Protein AF-A0A353MDU8-F1 (afdb_monomer_lite)

Sequence (159 aa):
MYSQHGRAEIRTKKLGEFLLSERNRAPELKAAIDDFVNNPSKKNADRLISSCGLVTRTIAVALTFPALYEPTLYPMVDRRVAKWVNKKIPTKTSGLMRFRMNYTSLQMNDFDAYLCWIDWCRKQAELLSLLQPKVSWRARDVEMACFADTTYELPIFKG

Secondary structure (DSSP, 8-state):
--SSHHHHHHHHHHHHHHHHSSTTHHHHHHHHHHHHHH---HHHHHHHHHHTT-SS-BHHHHHHHHHHH-TTT-----HHHHHHHHHS--STTS--------SSS-BGGGHHHHHHHHHHHHHHHHHHHHHSTT----HHHHHHHHHHHHHS--GGG--

Radius of gyration: 16.38 Å; chains: 1; bounding box: 40×40×48 Å

pLDDT: mean 85.34, std 15.49, range [34.19, 98.19]

Foldseek 3Di:
DDDPPVVVVVLVVVLVCVCPVDPCLVVQLVVLLVVCLVPVDLVSQVSLCVSSVNPAQFRQVSLVVNCVVPVQQGAGDWPLLLVLLQVPCPDPPQLADHQPCPDPGRGSVRSVNRVSLSVNLNVVQVVVCVVVVVDRGGSHNSSVVSSVCSVDVDCPPPD

Structure (mmCIF, N/CA/C/O backbone):
data_AF-A0A353MDU8-F1
#
_entry.id   AF-A0A353MDU8-F1
#
loop_
_atom_site.group_PDB
_atom_site.id
_atom_site.type_symbol
_atom_site.label_atom_id
_atom_site.label_alt_id
_atom_site.label_comp_id
_atom_site.label_asym_id
_atom_site.label_entity_id
_atom_site.label_seq_id
_atom_site.pdbx_PDB_ins_code
_atom_site.Cartn_x
_atom_site.Cartn_y
_atom_site.Cartn_z
_atom_site.occupancy
_atom_site.B_iso_or_equiv
_atom_site.auth_seq_id
_atom_site.auth_comp_id
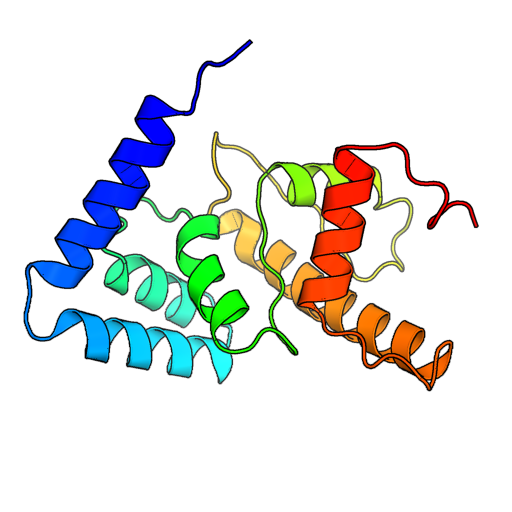_atom_site.auth_asym_id
_atom_site.auth_atom_id
_atom_site.pdbx_PDB_model_num
ATOM 1 N N . MET A 1 1 ? 5.422 26.992 -3.415 1.00 34.19 1 MET A N 1
ATOM 2 C CA . MET A 1 1 ? 4.915 27.224 -4.784 1.00 34.19 1 MET A CA 1
ATOM 3 C C . MET A 1 1 ? 5.665 26.277 -5.728 1.00 34.19 1 MET A C 1
ATOM 5 O O . MET A 1 1 ? 6.841 26.033 -5.500 1.00 34.19 1 MET A O 1
ATOM 9 N N . TYR A 1 2 ? 4.930 25.622 -6.627 1.00 45.94 2 TYR A N 1
ATOM 10 C CA . TYR A 1 2 ? 5.158 24.330 -7.305 1.00 45.94 2 TYR A CA 1
ATOM 11 C C . TYR A 1 2 ? 6.577 23.976 -7.801 1.00 45.94 2 TYR A C 1
ATOM 13 O O . TYR A 1 2 ? 7.138 24.684 -8.625 1.00 45.94 2 TYR A O 1
ATOM 21 N N . SER A 1 3 ? 7.109 22.803 -7.413 1.00 38.81 3 SER A N 1
ATOM 22 C CA . SER A 1 3 ? 8.356 22.261 -8.001 1.00 38.81 3 SER A CA 1
ATOM 23 C C . SER A 1 3 ? 8.326 20.780 -8.418 1.00 38.81 3 SER A C 1
ATOM 25 O O . SER A 1 3 ? 9.369 20.223 -8.759 1.00 38.81 3 SER A O 1
ATOM 27 N N . GLN A 1 4 ? 7.159 20.117 -8.449 1.00 48.94 4 GLN A N 1
ATOM 28 C CA . GLN A 1 4 ? 7.088 18.689 -8.823 1.00 48.94 4 GLN A CA 1
ATOM 29 C C . GLN A 1 4 ? 6.027 18.291 -9.856 1.00 48.94 4 GLN A C 1
ATOM 31 O O . GLN A 1 4 ? 6.077 17.147 -10.301 1.00 48.94 4 GLN A O 1
ATOM 36 N N . HIS A 1 5 ? 5.133 19.192 -10.288 1.00 52.31 5 HIS A N 1
ATOM 37 C CA . HIS A 1 5 ? 4.057 18.830 -11.226 1.00 52.31 5 HIS A CA 1
ATOM 38 C C . HIS A 1 5 ? 4.612 18.225 -12.524 1.00 52.31 5 HIS A C 1
ATOM 40 O O . HIS A 1 5 ? 4.351 17.061 -12.799 1.00 52.31 5 HIS A O 1
ATOM 46 N N . GLY A 1 6 ? 5.522 18.924 -13.212 1.00 57.28 6 GLY A N 1
ATOM 47 C CA . GLY A 1 6 ? 6.050 18.438 -14.491 1.00 57.28 6 GLY A CA 1
ATOM 48 C C . GLY A 1 6 ? 6.780 17.090 -14.409 1.00 57.28 6 GLY A C 1
ATOM 49 O O . GLY A 1 6 ? 6.584 16.233 -15.258 1.00 57.28 6 GLY A O 1
ATOM 50 N N . ARG A 1 7 ? 7.598 16.831 -13.375 1.00 59.62 7 ARG A N 1
ATOM 51 C CA . ARG A 1 7 ? 8.353 15.559 -13.290 1.00 59.62 7 ARG A CA 1
ATOM 52 C C . ARG A 1 7 ? 7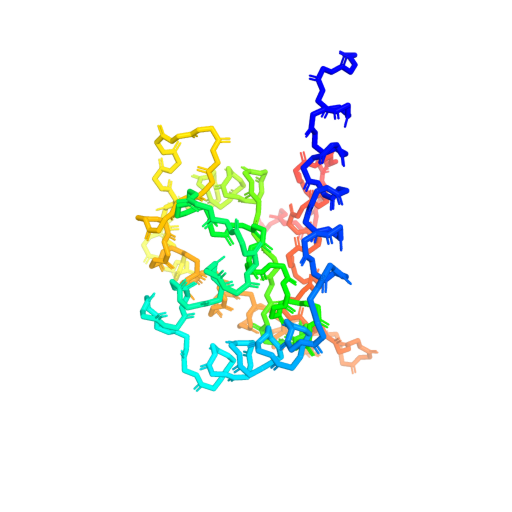.489 14.373 -12.864 1.00 59.62 7 ARG A C 1
ATOM 54 O O . ARG A 1 7 ? 7.741 13.262 -13.328 1.00 59.62 7 ARG A O 1
ATOM 61 N N . ALA A 1 8 ? 6.529 14.585 -11.963 1.00 59.41 8 ALA A N 1
ATOM 62 C CA . ALA A 1 8 ? 5.594 13.541 -11.553 1.00 59.41 8 ALA A CA 1
ATOM 63 C C . ALA A 1 8 ? 4.649 13.191 -12.709 1.00 59.41 8 ALA A C 1
ATOM 65 O O . ALA A 1 8 ? 4.497 12.018 -13.032 1.00 59.41 8 ALA A O 1
ATOM 66 N N . GLU A 1 9 ? 4.129 14.206 -13.397 1.00 66.62 9 GLU A N 1
ATOM 67 C CA . GLU A 1 9 ? 3.281 14.061 -14.580 1.00 66.62 9 GLU A CA 1
ATOM 68 C C . GLU A 1 9 ? 4.006 13.336 -15.719 1.00 66.62 9 GLU A C 1
ATOM 70 O O . GLU A 1 9 ? 3.477 12.368 -16.256 1.00 66.62 9 GLU A O 1
ATOM 75 N N . ILE A 1 10 ? 5.263 13.698 -16.012 1.00 71.12 10 ILE A N 1
ATOM 76 C CA . ILE A 1 10 ? 6.085 12.985 -17.004 1.00 71.12 10 ILE A CA 1
ATOM 77 C C . ILE A 1 10 ? 6.252 11.504 -16.635 1.00 71.12 10 ILE A C 1
ATOM 79 O O . ILE A 1 10 ? 6.215 10.650 -17.516 1.00 71.12 10 ILE A O 1
ATOM 83 N N . ARG A 1 11 ? 6.443 11.163 -15.353 1.00 69.38 11 ARG A N 1
ATOM 84 C CA . ARG A 1 11 ? 6.593 9.760 -14.923 1.00 69.38 11 ARG A CA 1
ATOM 85 C C . ARG A 1 11 ? 5.288 8.982 -15.042 1.00 69.38 11 ARG A C 1
ATOM 87 O O . ARG A 1 11 ? 5.317 7.860 -15.536 1.00 69.38 11 ARG A O 1
ATOM 94 N N . THR A 1 12 ? 4.168 9.575 -14.637 1.00 73.69 12 THR A N 1
ATOM 95 C CA . THR A 1 12 ? 2.840 8.965 -14.787 1.00 73.69 12 THR A CA 1
ATOM 96 C C . THR A 1 12 ? 2.487 8.778 -16.260 1.00 73.69 12 THR A C 1
ATOM 98 O O . THR A 1 12 ? 2.021 7.709 -16.642 1.00 73.69 12 THR A O 1
ATOM 101 N N . LYS A 1 13 ? 2.784 9.769 -17.109 1.00 78.00 13 LYS A N 1
ATOM 102 C CA . LYS A 1 13 ? 2.579 9.677 -18.557 1.00 78.00 13 LYS A CA 1
ATOM 103 C C . LYS A 1 13 ? 3.434 8.573 -19.176 1.00 78.00 13 LYS A C 1
ATOM 105 O O . LYS A 1 13 ? 2.897 7.746 -19.897 1.00 78.00 13 LYS A O 1
ATOM 110 N N . LYS A 1 14 ? 4.721 8.493 -18.820 1.00 78.31 14 LYS A N 1
ATOM 111 C CA . LYS A 1 14 ? 5.614 7.410 -19.266 1.00 78.31 14 LYS A CA 1
ATOM 112 C C . LYS A 1 14 ? 5.144 6.030 -18.815 1.00 78.31 14 LYS A C 1
ATOM 114 O O . LYS A 1 14 ? 5.291 5.083 -19.573 1.00 78.31 14 LYS A O 1
ATOM 119 N N . LEU A 1 15 ? 4.585 5.906 -17.609 1.00 80.56 15 LEU A N 1
ATOM 120 C CA . LEU A 1 15 ? 3.965 4.661 -17.152 1.00 80.56 15 LEU A CA 1
ATOM 121 C C . LEU A 1 15 ? 2.740 4.316 -18.007 1.00 80.56 15 LEU A C 1
ATOM 123 O O . LEU A 1 15 ? 2.616 3.184 -18.455 1.00 80.56 15 LEU A O 1
ATOM 127 N N . GLY A 1 16 ? 1.863 5.286 -18.274 1.00 77.81 16 GLY A N 1
ATOM 128 C CA . GLY A 1 16 ? 0.713 5.094 -19.160 1.00 77.81 16 GLY A CA 1
ATOM 129 C C . GLY A 1 16 ? 1.133 4.673 -20.569 1.00 77.81 16 GLY A C 1
ATOM 130 O O . GLY A 1 16 ? 0.645 3.673 -21.081 1.00 77.81 16 GLY A O 1
ATOM 131 N N . GLU A 1 17 ? 2.098 5.375 -21.161 1.00 82.81 17 GLU A N 1
ATOM 132 C CA . GLU A 1 17 ? 2.691 5.032 -22.457 1.00 82.81 17 GLU A CA 1
ATOM 133 C C . GLU A 1 17 ? 3.308 3.628 -22.436 1.00 82.81 17 GLU A C 1
ATOM 135 O O . GLU A 1 17 ? 3.037 2.839 -23.332 1.00 82.81 17 GLU A O 1
ATOM 140 N N . PHE A 1 18 ? 4.063 3.277 -21.389 1.00 79.38 18 PHE A N 1
ATOM 141 C CA . PHE A 1 18 ? 4.653 1.947 -21.206 1.00 79.38 18 PHE A CA 1
ATOM 142 C C . PHE A 1 18 ? 3.590 0.843 -21.121 1.00 79.38 18 PHE A C 1
ATOM 144 O O . PHE A 1 18 ? 3.775 -0.232 -21.686 1.00 79.38 18 PHE A O 1
ATOM 151 N N . LEU A 1 19 ? 2.483 1.079 -20.416 1.00 80.06 19 LEU A N 1
ATOM 152 C CA . LEU A 1 19 ? 1.401 0.100 -20.290 1.00 80.06 19 LEU A CA 1
ATOM 153 C C . LEU A 1 19 ? 0.599 -0.046 -21.589 1.00 80.06 19 LEU A C 1
ATOM 155 O O . LEU A 1 19 ? 0.097 -1.132 -21.868 1.00 80.06 19 LEU A O 1
ATOM 159 N N . LEU A 1 20 ? 0.501 1.022 -22.386 1.00 80.62 20 LEU A N 1
ATOM 160 C CA . LEU A 1 20 ? -0.214 1.038 -23.665 1.00 80.62 20 LEU A CA 1
ATOM 161 C C . LEU A 1 20 ? 0.646 0.587 -24.855 1.00 80.62 20 LEU A C 1
ATOM 163 O O . LEU A 1 20 ? 0.096 0.191 -25.880 1.00 80.62 20 LEU A O 1
ATOM 167 N N . SER A 1 21 ? 1.977 0.637 -24.746 1.00 77.06 21 SER A N 1
ATOM 168 C CA . SER A 1 21 ? 2.889 0.352 -25.860 1.00 77.06 21 SER A CA 1
ATOM 169 C C . SER A 1 21 ? 2.982 -1.130 -26.229 1.00 77.06 21 SER A C 1
ATOM 171 O O . SER A 1 21 ? 3.493 -1.451 -27.298 1.00 77.06 21 SER A O 1
ATOM 173 N N . GLU A 1 22 ? 2.525 -2.044 -25.367 1.00 72.50 22 GLU A N 1
ATOM 174 C CA . GLU A 1 22 ? 2.649 -3.489 -25.584 1.00 72.50 22 GLU A CA 1
ATOM 175 C C . GLU A 1 22 ? 1.343 -4.235 -25.296 1.00 72.50 22 GLU A C 1
ATOM 177 O O . GLU A 1 22 ? 0.752 -4.121 -24.222 1.00 72.50 22 GLU A O 1
ATOM 182 N N . ARG A 1 23 ? 0.928 -5.073 -26.255 1.00 71.06 23 ARG A N 1
ATOM 183 C CA . ARG A 1 23 ? -0.366 -5.779 -26.262 1.00 71.06 23 ARG A CA 1
ATOM 184 C C . ARG A 1 23 ? -0.596 -6.694 -25.046 1.00 71.06 23 ARG A C 1
ATOM 186 O O . ARG A 1 23 ? -1.746 -6.942 -24.700 1.00 71.06 23 ARG A O 1
ATOM 193 N N . ASN A 1 24 ? 0.469 -7.162 -24.390 1.00 75.69 24 ASN A N 1
ATOM 194 C CA . ASN A 1 24 ? 0.399 -8.133 -23.287 1.00 75.69 24 ASN A CA 1
ATOM 195 C C . ASN A 1 24 ? 0.577 -7.523 -21.886 1.00 75.69 24 ASN A C 1
ATOM 197 O O . ASN A 1 24 ? 0.406 -8.225 -20.891 1.00 75.69 24 ASN A O 1
ATOM 201 N N . ARG A 1 25 ? 0.847 -6.217 -21.766 1.00 83.00 25 ARG A N 1
ATOM 202 C CA . ARG A 1 25 ? 1.210 -5.623 -20.468 1.00 83.00 25 ARG A CA 1
ATOM 203 C C . ARG A 1 25 ? 0.058 -5.423 -19.503 1.00 83.00 25 ARG A C 1
ATOM 205 O O . ARG A 1 25 ? 0.240 -5.604 -18.305 1.00 83.00 25 ARG A O 1
ATOM 212 N N . ALA A 1 26 ? -1.126 -5.067 -19.992 1.00 84.81 26 ALA A N 1
ATOM 213 C CA . ALA A 1 26 ? -2.291 -4.934 -19.120 1.00 84.81 26 ALA A CA 1
ATOM 214 C C . ALA A 1 26 ? -2.680 -6.280 -18.461 1.00 84.81 26 ALA A C 1
ATOM 216 O O . ALA A 1 26 ? -2.844 -6.301 -17.238 1.00 84.81 26 ALA A O 1
ATOM 217 N N . PRO A 1 27 ? -2.745 -7.413 -19.196 1.00 89.81 27 PRO A N 1
ATOM 218 C CA . PRO A 1 27 ? -2.896 -8.738 -18.589 1.00 89.81 27 PRO A CA 1
ATOM 219 C C . PRO A 1 27 ? -1.777 -9.109 -17.605 1.00 89.81 27 PRO A C 1
ATOM 221 O O . PRO A 1 27 ? -2.063 -9.623 -16.526 1.00 89.81 27 PRO A O 1
ATOM 224 N N . GLU A 1 28 ? -0.513 -8.824 -17.933 1.00 91.50 28 GLU A N 1
ATOM 225 C CA . GLU A 1 28 ? 0.625 -9.106 -17.045 1.00 91.50 28 GLU A CA 1
ATOM 226 C C . GLU A 1 28 ? 0.566 -8.302 -15.744 1.00 91.50 28 GLU A C 1
ATOM 228 O O . GLU A 1 28 ? 0.782 -8.852 -14.662 1.00 91.50 28 GLU A O 1
ATOM 233 N N . LEU A 1 29 ? 0.230 -7.012 -15.836 1.00 93.06 29 LEU A N 1
ATOM 234 C CA . LEU A 1 29 ? 0.024 -6.154 -14.677 1.00 93.06 29 LEU A CA 1
ATOM 235 C C . LEU A 1 29 ? -1.140 -6.667 -13.829 1.00 93.06 29 LEU A C 1
ATOM 237 O O . LEU A 1 29 ? -1.003 -6.759 -12.613 1.00 93.06 29 LEU A O 1
ATOM 241 N N . LYS A 1 30 ? -2.259 -7.051 -14.451 1.00 94.56 30 LYS A N 1
ATOM 242 C CA . LYS A 1 30 ? -3.405 -7.626 -13.739 1.00 94.56 30 LYS A CA 1
ATOM 243 C C . LYS A 1 30 ? -3.025 -8.900 -12.985 1.00 94.56 30 LYS A C 1
ATOM 245 O O . LYS A 1 30 ? -3.337 -9.004 -11.804 1.00 94.56 30 LYS A O 1
ATOM 250 N N . ALA A 1 31 ? -2.299 -9.816 -13.625 1.00 96.44 31 ALA A N 1
ATOM 251 C CA . ALA A 1 31 ? -1.815 -11.033 -12.978 1.00 96.44 31 ALA A CA 1
ATOM 252 C C . ALA A 1 31 ? -0.866 -10.722 -11.806 1.00 96.44 31 ALA A C 1
ATOM 254 O O . ALA A 1 31 ? -0.971 -11.331 -10.746 1.00 96.44 31 ALA A O 1
ATOM 255 N N . ALA A 1 32 ? 0.027 -9.738 -11.958 1.00 97.19 32 ALA A N 1
ATOM 256 C CA . ALA A 1 32 ? 0.913 -9.315 -10.876 1.00 97.19 32 ALA A CA 1
ATOM 257 C C . ALA A 1 32 ? 0.152 -8.667 -9.703 1.00 97.19 32 ALA A C 1
ATOM 259 O O . ALA A 1 32 ? 0.533 -8.866 -8.548 1.00 97.19 32 ALA A O 1
ATOM 260 N N . ILE A 1 33 ? -0.923 -7.918 -9.982 1.00 97.69 33 ILE A N 1
ATOM 261 C CA . ILE A 1 33 ? -1.826 -7.384 -8.953 1.00 97.69 33 ILE A CA 1
ATOM 262 C C . ILE A 1 33 ? -2.508 -8.538 -8.216 1.00 97.69 33 ILE A C 1
ATOM 264 O O . ILE A 1 33 ? -2.473 -8.555 -6.989 1.00 97.69 33 ILE A O 1
ATOM 268 N N . ASP A 1 34 ? -3.069 -9.511 -8.938 1.00 97.94 34 ASP A N 1
ATOM 269 C CA . ASP A 1 34 ? -3.746 -10.667 -8.336 1.00 97.94 34 ASP A CA 1
ATOM 270 C C . ASP A 1 34 ? -2.795 -11.480 -7.451 1.00 97.94 34 ASP A C 1
ATOM 272 O O . ASP A 1 34 ? -3.122 -11.794 -6.308 1.00 97.94 34 ASP A O 1
ATOM 276 N N . ASP A 1 35 ? -1.584 -11.764 -7.932 1.00 98.19 35 ASP A N 1
ATOM 277 C CA . ASP A 1 35 ? -0.569 -12.483 -7.157 1.00 98.19 35 ASP A CA 1
ATOM 278 C C . ASP A 1 35 ? -0.183 -11.732 -5.876 1.00 98.19 35 ASP A C 1
ATOM 280 O O . ASP A 1 35 ? 0.013 -12.343 -4.821 1.00 98.19 35 ASP A O 1
ATOM 284 N N . PHE A 1 36 ? -0.075 -10.403 -5.948 1.00 98.06 36 PHE A N 1
ATOM 285 C CA . PHE A 1 36 ? 0.224 -9.576 -4.785 1.00 98.06 36 PHE A CA 1
ATOM 286 C C . PHE A 1 36 ? -0.939 -9.527 -3.787 1.00 98.06 36 PHE A C 1
ATOM 288 O O . PHE A 1 36 ? -0.712 -9.650 -2.584 1.00 98.06 36 PHE A O 1
ATOM 295 N N . VAL A 1 37 ? -2.171 -9.367 -4.274 1.00 97.50 37 VAL A N 1
ATOM 296 C CA . VAL A 1 37 ? -3.385 -9.332 -3.446 1.00 97.50 37 VAL A CA 1
ATOM 297 C C . VAL A 1 37 ? -3.602 -10.666 -2.732 1.00 97.50 37 VAL A C 1
ATOM 299 O O . VAL A 1 37 ? -3.934 -10.695 -1.551 1.00 97.50 37 VAL A O 1
ATOM 302 N N . ASN A 1 38 ? -3.339 -11.782 -3.409 1.00 97.38 38 ASN A N 1
ATOM 303 C CA . ASN A 1 38 ? -3.466 -13.107 -2.807 1.00 97.38 38 ASN A CA 1
ATOM 304 C C . ASN A 1 38 ? -2.315 -13.433 -1.842 1.00 97.38 38 ASN A C 1
ATOM 306 O O . ASN A 1 38 ? -2.505 -14.161 -0.869 1.00 97.38 38 ASN A O 1
ATOM 310 N N . ASN A 1 39 ? -1.110 -12.918 -2.101 1.00 97.81 39 ASN A N 1
ATOM 311 C CA . ASN A 1 39 ? 0.065 -13.157 -1.270 1.00 97.81 39 ASN A CA 1
ATOM 312 C C . ASN A 1 39 ? 1.009 -11.935 -1.279 1.00 97.81 39 ASN A C 1
ATOM 314 O O . ASN A 1 39 ? 1.885 -11.840 -2.153 1.00 97.81 39 ASN A O 1
ATOM 318 N N . PRO A 1 40 ? 0.879 -11.005 -0.311 1.00 96.75 40 PRO A N 1
ATOM 319 C CA . PRO A 1 40 ? 1.653 -9.765 -0.275 1.00 96.75 40 PRO A CA 1
ATOM 320 C C . PRO A 1 40 ? 3.088 -10.013 0.219 1.00 96.75 40 PRO A C 1
ATOM 322 O O . PRO A 1 40 ? 3.479 -9.657 1.329 1.00 96.75 40 PRO A O 1
ATOM 325 N N . SER A 1 41 ? 3.901 -10.631 -0.634 1.00 97.44 41 SER A N 1
ATOM 326 C CA . SER A 1 41 ? 5.313 -10.934 -0.387 1.00 97.44 41 SER A CA 1
ATOM 327 C C . SER A 1 41 ? 6.243 -9.969 -1.128 1.00 97.44 41 SER A C 1
ATOM 329 O O . SER A 1 41 ? 5.872 -9.401 -2.156 1.00 97.44 41 SER A O 1
ATOM 331 N N . LYS A 1 42 ? 7.499 -9.837 -0.671 1.00 96.62 42 LYS A N 1
ATOM 332 C CA . LYS A 1 42 ? 8.533 -9.047 -1.377 1.00 96.62 42 LYS A CA 1
ATOM 333 C C . LYS A 1 42 ? 8.717 -9.502 -2.828 1.00 96.62 42 LYS A C 1
ATOM 335 O O . LYS A 1 42 ? 8.855 -8.668 -3.712 1.00 96.62 42 LYS A O 1
ATOM 340 N N . LYS A 1 43 ? 8.648 -10.816 -3.075 1.00 97.00 43 LYS A N 1
ATOM 341 C CA . LYS A 1 43 ? 8.726 -11.404 -4.420 1.00 97.00 43 LYS A CA 1
ATOM 342 C C . LYS A 1 43 ? 7.588 -10.908 -5.318 1.00 97.00 43 LYS A C 1
ATOM 344 O O . LYS A 1 43 ? 7.841 -10.488 -6.444 1.00 97.00 43 LYS A O 1
ATOM 349 N N . ASN A 1 44 ? 6.352 -10.931 -4.821 1.00 97.56 44 ASN A N 1
ATOM 350 C CA . ASN A 1 44 ? 5.200 -10.464 -5.594 1.00 97.56 44 ASN A CA 1
ATOM 351 C C . ASN A 1 44 ? 5.201 -8.937 -5.746 1.00 97.56 44 ASN A C 1
ATOM 353 O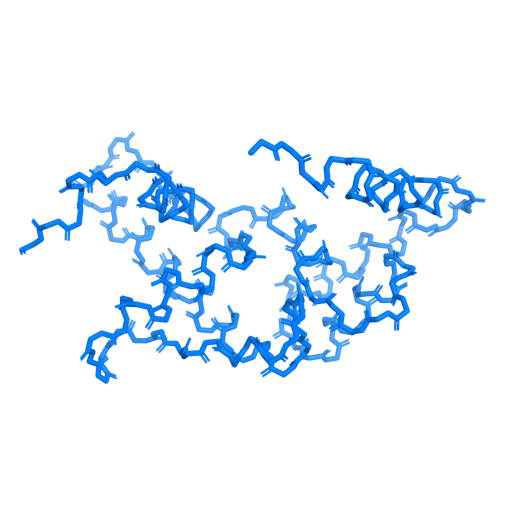 O . ASN A 1 44 ? 4.833 -8.433 -6.802 1.00 97.56 44 ASN A O 1
ATOM 357 N N . ALA A 1 45 ? 5.704 -8.202 -4.749 1.00 96.12 45 ALA A N 1
ATOM 358 C CA . ALA A 1 45 ? 5.915 -6.761 -4.847 1.00 96.12 45 ALA A CA 1
ATOM 359 C C . ALA A 1 45 ? 6.949 -6.401 -5.927 1.00 96.12 45 ALA A C 1
ATOM 361 O O . ALA A 1 45 ? 6.704 -5.505 -6.728 1.00 96.12 45 ALA A O 1
ATOM 362 N N . ASP A 1 46 ? 8.082 -7.110 -5.994 1.00 95.12 46 ASP A N 1
ATOM 363 C CA . ASP A 1 46 ? 9.073 -6.921 -7.061 1.00 95.12 46 ASP A CA 1
ATOM 364 C C . ASP A 1 46 ? 8.468 -7.222 -8.438 1.00 95.12 46 ASP A C 1
ATOM 366 O O . ASP A 1 46 ? 8.637 -6.427 -9.360 1.00 95.12 46 ASP A O 1
ATOM 370 N N . ARG A 1 47 ? 7.705 -8.316 -8.574 1.00 95.06 47 ARG A N 1
ATOM 371 C CA . ARG A 1 47 ? 7.019 -8.650 -9.832 1.00 95.06 47 ARG A CA 1
ATOM 372 C C . ARG A 1 47 ? 6.048 -7.550 -10.263 1.00 95.06 47 ARG A C 1
ATOM 374 O O . ARG A 1 47 ? 6.040 -7.183 -11.435 1.00 95.06 47 ARG A O 1
ATOM 381 N N . LEU A 1 48 ? 5.283 -6.999 -9.323 1.00 95.00 48 LEU A N 1
ATOM 382 C CA . LEU A 1 48 ? 4.366 -5.884 -9.563 1.00 95.00 48 LEU A CA 1
ATOM 383 C C . LEU A 1 48 ? 5.102 -4.599 -9.982 1.00 95.00 48 LEU A C 1
ATOM 385 O O . LEU A 1 48 ? 4.652 -3.871 -10.864 1.00 95.00 48 LEU A O 1
ATOM 389 N N . ILE A 1 49 ? 6.260 -4.311 -9.385 1.00 93.00 49 ILE A N 1
ATOM 390 C CA . ILE A 1 49 ? 7.114 -3.182 -9.787 1.00 93.00 49 ILE A CA 1
ATOM 391 C C . ILE A 1 49 ? 7.621 -3.382 -11.217 1.00 93.00 49 ILE A C 1
ATOM 393 O O . ILE A 1 49 ? 7.540 -2.461 -12.034 1.00 93.00 49 ILE A O 1
ATOM 397 N N . SER A 1 50 ? 8.096 -4.586 -11.538 1.00 91.50 50 SER A N 1
ATOM 398 C CA . SER A 1 50 ? 8.572 -4.928 -12.878 1.00 91.50 50 SER A CA 1
ATOM 399 C C . SER A 1 50 ? 7.462 -4.849 -13.927 1.00 91.50 50 SER A C 1
ATOM 401 O O . SER A 1 50 ? 7.707 -4.304 -15.001 1.00 91.50 50 SER A O 1
ATOM 403 N N . SER A 1 51 ? 6.235 -5.291 -13.622 1.00 91.50 51 SER A N 1
ATOM 404 C CA . SER A 1 51 ? 5.095 -5.180 -14.550 1.00 91.50 51 SER A CA 1
ATOM 405 C C . SER A 1 51 ? 4.657 -3.732 -14.794 1.00 91.50 51 SER A C 1
ATOM 407 O O . SER A 1 51 ? 4.033 -3.436 -15.808 1.00 91.50 51 SER A O 1
ATOM 409 N N . CYS A 1 52 ? 5.018 -2.808 -13.900 1.00 88.00 52 CYS A N 1
ATOM 410 C CA . CYS A 1 52 ? 4.856 -1.368 -14.109 1.00 88.00 52 CYS A CA 1
ATOM 411 C C . CYS A 1 52 ? 6.013 -0.737 -14.915 1.00 88.00 52 CYS A C 1
ATOM 413 O O . CYS A 1 52 ? 6.053 0.481 -15.065 1.00 88.00 52 CYS A O 1
ATOM 415 N N . GLY A 1 53 ? 7.008 -1.507 -15.368 1.00 86.19 53 GLY A N 1
ATOM 416 C CA . GLY A 1 53 ? 8.178 -0.959 -16.069 1.00 86.19 53 GLY A CA 1
ATOM 417 C C . GLY A 1 53 ? 9.087 -0.104 -15.190 1.00 86.19 53 GLY A C 1
ATOM 418 O O . GLY A 1 53 ? 9.885 0.694 -15.688 1.00 86.19 53 GLY A O 1
ATOM 419 N N . LEU A 1 54 ? 8.958 -0.224 -13.869 1.00 84.50 54 LEU A N 1
ATOM 420 C CA . LEU A 1 54 ? 9.732 0.566 -12.928 1.00 84.50 54 LEU A CA 1
ATOM 421 C C . LEU A 1 54 ? 11.090 -0.100 -12.703 1.00 84.50 54 LEU A C 1
ATOM 423 O O . LEU A 1 54 ? 11.196 -1.160 -12.096 1.00 84.50 54 LEU A O 1
ATOM 427 N N . VAL A 1 55 ? 12.149 0.561 -13.167 1.00 76.81 55 VAL A N 1
ATOM 428 C CA . VAL A 1 55 ? 13.535 0.082 -12.998 1.00 76.81 55 VAL A CA 1
ATOM 429 C C . VAL A 1 55 ? 14.027 0.284 -11.561 1.00 76.81 55 VAL A C 1
ATOM 431 O O . VAL A 1 55 ? 14.837 -0.474 -11.037 1.00 76.81 55 VAL A O 1
ATOM 434 N N . THR A 1 56 ? 13.525 1.319 -10.888 1.00 77.75 56 THR A N 1
ATOM 435 C CA . THR A 1 56 ? 13.804 1.538 -9.465 1.00 77.75 56 THR A CA 1
ATOM 436 C C . THR A 1 56 ? 12.870 0.672 -8.628 1.00 77.75 56 THR A C 1
ATOM 438 O O . THR A 1 56 ? 11.670 0.682 -8.901 1.00 77.75 56 THR A O 1
ATOM 441 N N . ARG A 1 57 ? 13.366 0.034 -7.556 1.00 85.50 57 ARG A N 1
ATOM 442 C CA . ARG A 1 57 ? 12.562 -0.726 -6.566 1.00 85.50 57 ARG A CA 1
ATOM 443 C C . ARG A 1 57 ? 11.696 0.178 -5.666 1.00 85.50 57 ARG A C 1
ATOM 445 O O . ARG A 1 57 ? 11.558 -0.048 -4.462 1.00 85.50 57 ARG A O 1
ATOM 452 N N . THR A 1 58 ? 11.129 1.224 -6.267 1.00 88.56 58 THR A N 1
ATOM 453 C CA . THR A 1 58 ? 10.206 2.171 -5.655 1.00 88.56 58 THR A CA 1
ATOM 454 C C . THR A 1 58 ? 8.840 1.509 -5.543 1.00 88.56 58 THR A C 1
ATOM 456 O O . THR A 1 58 ? 8.244 1.152 -6.556 1.00 88.56 58 THR A O 1
ATOM 459 N N . ILE A 1 59 ? 8.324 1.386 -4.323 1.00 92.75 59 ILE A N 1
ATOM 460 C CA . ILE A 1 59 ? 7.115 0.595 -4.061 1.00 92.75 59 ILE A CA 1
ATOM 461 C C . ILE A 1 59 ? 5.822 1.410 -4.198 1.00 92.75 59 ILE A C 1
ATOM 463 O O . ILE A 1 59 ? 4.813 0.873 -4.628 1.00 92.75 59 ILE A O 1
ATOM 467 N N . ALA A 1 60 ? 5.841 2.715 -3.897 1.00 90.88 60 ALA A N 1
ATOM 468 C CA . ALA A 1 60 ? 4.618 3.528 -3.785 1.00 90.88 60 ALA A CA 1
ATOM 469 C C . ALA A 1 60 ? 3.753 3.537 -5.063 1.00 90.88 60 ALA A C 1
ATOM 471 O O . ALA A 1 60 ? 2.534 3.396 -4.996 1.00 90.88 60 ALA A O 1
ATOM 472 N N . VAL A 1 61 ? 4.386 3.661 -6.236 1.00 90.19 61 VAL A N 1
ATOM 473 C CA . VAL A 1 61 ? 3.673 3.675 -7.526 1.00 90.19 61 VAL A CA 1
ATOM 474 C C . VAL A 1 61 ? 3.062 2.305 -7.818 1.00 90.19 61 VAL A C 1
ATOM 476 O O . VAL A 1 61 ? 1.882 2.220 -8.126 1.00 90.19 61 VAL A O 1
ATOM 479 N N . ALA A 1 62 ? 3.833 1.229 -7.663 1.00 93.06 62 ALA A N 1
ATOM 480 C CA . ALA A 1 62 ? 3.353 -0.130 -7.903 1.00 93.06 62 ALA A CA 1
ATOM 481 C C . ALA A 1 62 ? 2.201 -0.506 -6.953 1.00 93.06 62 ALA A C 1
ATOM 483 O O . ALA A 1 62 ? 1.173 -1.020 -7.383 1.00 93.06 62 ALA A O 1
ATOM 484 N N . LEU A 1 63 ? 2.323 -0.160 -5.669 1.00 95.19 63 LEU A N 1
ATOM 485 C CA . LEU A 1 63 ? 1.316 -0.438 -4.641 1.00 95.19 63 LEU A CA 1
ATOM 486 C C . LEU A 1 63 ? 0.033 0.399 -4.783 1.00 95.19 63 LEU A C 1
ATOM 488 O O . LEU A 1 63 ? -0.974 0.090 -4.150 1.00 95.19 63 LEU A O 1
ATOM 492 N N . THR A 1 64 ? 0.031 1.417 -5.649 1.00 94.19 64 THR A N 1
ATOM 493 C CA . THR A 1 64 ? -1.196 2.139 -6.020 1.00 94.19 64 THR A CA 1
ATOM 494 C C . THR A 1 64 ? -2.186 1.210 -6.726 1.00 94.19 64 THR A C 1
ATOM 496 O O . THR A 1 64 ? -3.389 1.338 -6.517 1.00 94.19 64 THR A O 1
ATOM 499 N N . PHE A 1 65 ? -1.709 0.243 -7.517 1.00 95.06 65 PHE A N 1
ATOM 500 C CA . PHE A 1 65 ? -2.587 -0.650 -8.270 1.00 95.06 65 PHE A CA 1
ATOM 501 C C . PHE A 1 65 ? -3.397 -1.606 -7.374 1.00 95.06 65 PHE A C 1
ATOM 503 O O . PHE A 1 65 ? -4.619 -1.591 -7.500 1.00 95.06 65 PHE A O 1
ATOM 510 N N . PRO A 1 66 ? -2.803 -2.360 -6.423 1.00 97.12 66 PRO A N 1
ATOM 511 C CA . PRO A 1 66 ? -3.568 -3.122 -5.435 1.00 97.12 66 PRO A CA 1
ATOM 512 C C . PRO A 1 66 ? -4.549 -2.265 -4.633 1.00 97.12 66 PRO A C 1
ATOM 514 O O . PRO A 1 66 ? -5.666 -2.699 -4.393 1.00 97.12 66 PRO A O 1
ATOM 517 N N . ALA A 1 67 ? -4.176 -1.034 -4.268 1.00 96.38 67 ALA A N 1
ATOM 518 C CA . ALA A 1 67 ? -5.054 -0.138 -3.514 1.00 96.38 67 ALA A CA 1
ATOM 519 C C . ALA A 1 67 ? -6.262 0.375 -4.318 1.00 96.38 67 ALA A C 1
ATOM 521 O O . ALA A 1 67 ? -7.293 0.707 -3.736 1.00 96.38 67 ALA A O 1
ATOM 522 N N . LEU A 1 68 ? -6.145 0.465 -5.646 1.00 94.56 68 LEU A N 1
ATOM 523 C CA . LEU A 1 68 ? -7.274 0.761 -6.534 1.00 94.56 68 LEU A CA 1
ATOM 524 C C . LEU A 1 68 ? -8.100 -0.488 -6.848 1.00 94.56 68 LEU A C 1
ATOM 526 O O . LEU A 1 68 ? -9.313 -0.386 -7.004 1.00 94.56 68 LEU A O 1
ATOM 530 N N . TYR A 1 69 ? -7.442 -1.640 -6.961 1.00 96.25 69 TYR A N 1
ATOM 531 C CA . TYR A 1 69 ? -8.071 -2.905 -7.320 1.00 96.25 69 TYR A CA 1
ATOM 532 C C . TYR A 1 69 ? -8.857 -3.522 -6.155 1.00 96.25 69 TYR A C 1
ATOM 534 O O . TYR A 1 69 ? -9.980 -3.966 -6.358 1.00 96.25 69 TYR A O 1
ATOM 542 N N . GLU A 1 70 ? -8.304 -3.494 -4.939 1.00 96.88 70 GLU A N 1
ATOM 543 C CA . GLU A 1 70 ? -8.933 -4.009 -3.720 1.00 96.88 70 GLU A CA 1
ATOM 544 C C . GLU A 1 70 ? -8.828 -2.982 -2.568 1.00 96.88 70 GLU A C 1
ATOM 546 O O . GLU A 1 70 ? -8.047 -3.146 -1.620 1.00 96.88 70 GLU A O 1
ATOM 551 N N . PRO A 1 71 ? -9.601 -1.877 -2.637 1.00 96.75 71 PRO A N 1
ATOM 552 C CA . PRO A 1 71 ? -9.505 -0.763 -1.690 1.00 96.75 71 PRO A CA 1
ATOM 553 C C . PRO A 1 71 ? -9.962 -1.121 -0.270 1.00 96.75 71 PRO A C 1
ATOM 555 O O . PRO A 1 71 ? -9.651 -0.392 0.677 1.00 96.75 71 PRO A O 1
ATOM 558 N N . THR A 1 72 ? -10.706 -2.219 -0.105 1.00 96.81 72 THR A N 1
ATOM 559 C CA . THR A 1 72 ? -11.145 -2.715 1.208 1.00 96.81 72 THR A CA 1
ATOM 560 C C . THR A 1 72 ? -9.954 -3.170 2.036 1.00 96.81 72 THR A C 1
ATOM 562 O O . THR A 1 72 ? -9.895 -2.888 3.233 1.00 96.81 72 THR A O 1
ATOM 565 N N . LEU A 1 73 ? -8.991 -3.832 1.389 1.00 96.19 73 LEU A N 1
ATOM 566 C CA . LEU A 1 73 ? -7.842 -4.444 2.050 1.00 96.19 73 LEU A CA 1
ATOM 567 C C . LEU A 1 73 ? -6.580 -3.591 1.947 1.00 96.19 73 LEU A C 1
ATOM 569 O O . LEU A 1 73 ? -5.801 -3.557 2.898 1.00 96.19 73 LEU A O 1
ATOM 573 N N . TYR A 1 74 ? -6.367 -2.912 0.818 1.00 97.56 74 TYR A N 1
ATOM 574 C CA . TYR A 1 74 ? -5.099 -2.251 0.523 1.00 97.56 74 TYR A CA 1
ATOM 575 C C . TYR A 1 74 ? -5.229 -0.721 0.559 1.00 97.56 74 TYR A C 1
ATOM 577 O O . TYR A 1 74 ? -5.861 -0.127 -0.316 1.00 97.56 74 TYR A O 1
ATOM 585 N N . PRO A 1 75 ? -4.596 -0.039 1.531 1.00 97.25 75 PRO A N 1
ATOM 586 C CA . PRO A 1 75 ? -4.391 1.400 1.466 1.00 97.25 75 PRO A CA 1
ATOM 587 C C . PRO A 1 75 ? -3.257 1.735 0.484 1.00 97.25 75 PRO A C 1
ATOM 589 O O . PRO A 1 75 ? -2.356 0.918 0.241 1.00 97.25 75 PRO A O 1
ATOM 592 N N . MET A 1 76 ? -3.234 2.969 -0.034 1.00 96.81 76 MET A N 1
ATOM 593 C CA . MET A 1 76 ? -2.005 3.471 -0.659 1.00 96.81 76 MET A CA 1
ATOM 594 C C . MET A 1 76 ? -0.985 3.861 0.407 1.00 96.81 76 MET A C 1
ATOM 596 O O . MET A 1 76 ? -1.258 3.922 1.607 1.00 96.81 76 MET A O 1
ATOM 600 N N . VAL A 1 77 ? 0.233 4.122 -0.050 1.00 94.69 77 VAL A N 1
ATOM 601 C CA . VAL A 1 77 ? 1.273 4.704 0.780 1.00 94.69 77 VAL A CA 1
ATOM 602 C C . VAL A 1 77 ? 2.109 5.657 -0.061 1.00 94.69 77 VAL A C 1
ATOM 604 O O . VAL A 1 77 ? 2.592 5.315 -1.141 1.00 94.69 77 VAL A O 1
ATOM 607 N N . ASP A 1 78 ? 2.299 6.868 0.445 1.00 92.25 78 ASP A N 1
ATOM 608 C CA . ASP A 1 78 ? 3.224 7.841 -0.112 1.00 92.25 78 ASP A CA 1
ATOM 609 C C . ASP A 1 78 ? 4.154 8.379 0.987 1.00 92.25 78 ASP A C 1
ATOM 611 O O . ASP A 1 78 ? 4.139 7.947 2.143 1.00 92.25 78 ASP A O 1
ATOM 615 N N . ARG A 1 79 ? 5.001 9.349 0.641 1.00 91.38 79 ARG A N 1
ATOM 616 C CA . ARG A 1 79 ? 5.914 9.949 1.624 1.00 91.38 79 ARG A CA 1
ATOM 617 C C . ARG A 1 79 ? 5.202 10.748 2.708 1.00 91.38 79 ARG A C 1
ATOM 619 O O . ARG A 1 79 ? 5.789 10.926 3.774 1.00 91.38 79 ARG A O 1
ATOM 626 N N . ARG A 1 80 ? 4.025 11.309 2.435 1.00 91.06 80 ARG A N 1
ATOM 627 C CA . ARG A 1 80 ? 3.268 12.087 3.419 1.00 91.06 80 ARG A CA 1
ATOM 628 C C . ARG A 1 80 ? 2.677 11.146 4.456 1.00 91.06 80 ARG A C 1
ATOM 630 O O . ARG A 1 80 ? 2.931 11.354 5.638 1.00 91.06 80 ARG A O 1
ATOM 637 N N . VAL A 1 81 ? 2.039 10.067 4.011 1.00 92.31 81 VAL A N 1
ATOM 638 C CA . VAL A 1 81 ? 1.545 8.985 4.871 1.00 92.31 81 VAL A CA 1
ATOM 639 C C . VAL A 1 81 ? 2.695 8.363 5.664 1.00 92.31 81 VAL A C 1
ATOM 641 O O . VAL A 1 81 ? 2.615 8.275 6.882 1.00 92.31 81 VAL A O 1
ATOM 644 N N . ALA A 1 82 ? 3.825 8.037 5.032 1.00 93.75 82 ALA A N 1
ATOM 645 C CA . ALA A 1 82 ? 4.979 7.485 5.748 1.00 93.75 82 ALA A CA 1
ATOM 646 C C . ALA A 1 82 ? 5.520 8.436 6.837 1.00 93.75 82 ALA A C 1
ATOM 648 O O . ALA A 1 82 ? 5.852 8.007 7.943 1.00 93.75 82 ALA A O 1
ATOM 649 N N . LYS A 1 83 ? 5.567 9.749 6.565 1.00 91.88 83 LY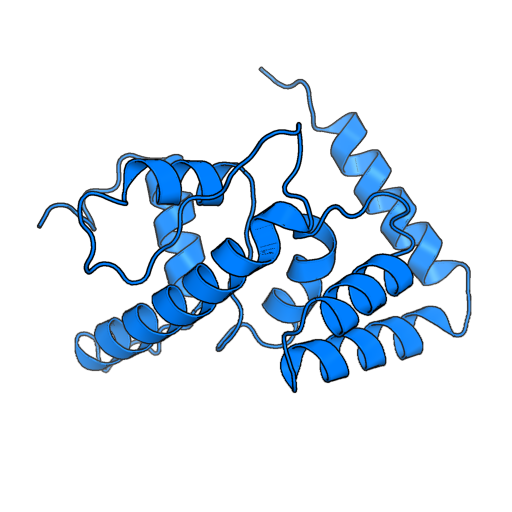S A N 1
ATOM 650 C CA . LYS A 1 83 ? 5.917 10.760 7.579 1.00 91.88 83 LYS A CA 1
ATOM 651 C C . LYS A 1 83 ? 4.881 10.840 8.693 1.00 91.88 83 LYS A C 1
ATOM 653 O O . LYS A 1 83 ? 5.269 11.021 9.843 1.00 91.88 83 LYS A O 1
ATOM 658 N N . TRP A 1 84 ? 3.597 10.744 8.358 1.00 91.56 84 TRP A N 1
ATOM 659 C CA . TRP A 1 84 ? 2.508 10.721 9.328 1.00 91.56 84 TRP A CA 1
ATOM 660 C C . TRP A 1 84 ? 2.655 9.531 10.269 1.00 91.56 84 TRP A C 1
ATOM 662 O O . TRP A 1 84 ? 2.749 9.733 11.476 1.00 91.56 84 TRP A O 1
ATOM 672 N N . VAL A 1 85 ? 2.819 8.327 9.715 1.00 91.75 85 VAL A N 1
ATOM 673 C CA . VAL A 1 85 ? 3.060 7.100 10.483 1.00 91.75 85 VAL A CA 1
ATOM 674 C C . VAL A 1 85 ? 4.2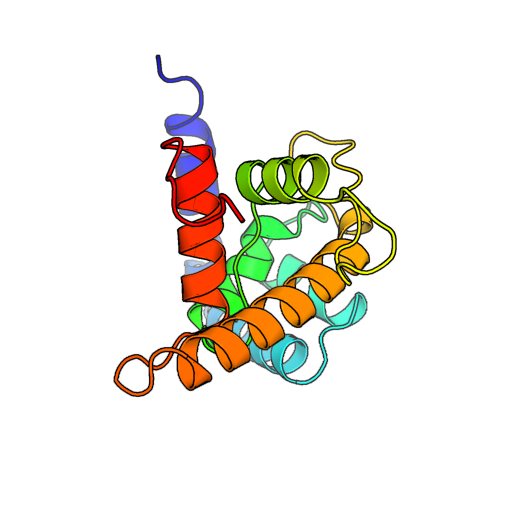64 7.294 11.401 1.00 91.75 85 VAL A C 1
ATOM 676 O O . VAL A 1 85 ? 4.152 7.126 12.608 1.00 91.75 85 VAL A O 1
ATOM 679 N N . ASN A 1 86 ? 5.392 7.774 10.876 1.00 91.81 86 ASN A N 1
ATOM 680 C CA . ASN A 1 86 ? 6.599 7.997 11.674 1.00 91.81 86 ASN A CA 1
ATOM 681 C C . ASN A 1 86 ? 6.429 9.013 12.820 1.00 91.81 86 ASN A C 1
ATOM 683 O O . ASN A 1 86 ? 7.159 8.920 13.806 1.00 91.81 86 ASN A O 1
ATOM 687 N N . LYS A 1 87 ? 5.508 9.978 12.702 1.00 88.12 87 LYS A N 1
ATOM 688 C CA . LYS A 1 87 ? 5.158 10.926 13.776 1.00 88.12 87 LYS A CA 1
ATOM 689 C C . LYS A 1 87 ? 4.173 10.334 14.786 1.00 88.12 87 LYS A C 1
ATOM 691 O O . LYS A 1 87 ? 4.193 10.725 15.946 1.00 88.12 87 LYS A O 1
ATOM 696 N N . LYS A 1 88 ? 3.302 9.431 14.335 1.00 83.12 88 LYS A N 1
ATOM 697 C CA . LYS A 1 88 ? 2.184 8.850 15.092 1.00 83.12 88 LYS A CA 1
ATOM 698 C C . LYS A 1 88 ? 2.483 7.441 15.606 1.00 83.12 88 LYS A C 1
ATOM 700 O O . LYS A 1 88 ? 1.558 6.734 15.980 1.00 83.12 88 LYS A O 1
ATOM 705 N N . ILE A 1 89 ? 3.751 7.033 15.667 1.00 80.25 89 ILE A N 1
ATOM 706 C CA . ILE A 1 89 ? 4.195 5.877 16.459 1.00 80.25 89 ILE A CA 1
ATOM 707 C C . ILE A 1 89 ? 4.629 6.405 17.842 1.00 80.25 89 ILE A C 1
ATOM 709 O O . ILE A 1 89 ? 5.810 6.706 18.018 1.00 80.25 89 ILE A O 1
ATOM 713 N N . PRO A 1 90 ? 3.719 6.580 18.825 1.00 58.19 90 PRO A N 1
ATOM 714 C CA . PRO A 1 90 ? 4.103 6.974 20.178 1.00 58.19 90 PRO A CA 1
ATOM 715 C C . PRO A 1 90 ? 4.534 5.775 21.039 1.00 58.19 90 PRO A C 1
ATOM 717 O O . PRO A 1 90 ? 5.267 5.964 22.004 1.00 58.19 90 PRO A O 1
ATOM 720 N N . THR A 1 91 ? 4.120 4.540 20.721 1.00 53.91 91 THR A N 1
ATOM 721 C CA . THR A 1 91 ? 4.298 3.373 21.609 1.00 53.91 91 THR A CA 1
ATOM 722 C C . THR A 1 91 ? 4.358 2.028 20.865 1.00 53.91 91 THR A C 1
ATOM 724 O O . THR A 1 91 ? 3.831 1.871 19.760 1.00 53.91 91 THR A O 1
ATOM 727 N N . LYS A 1 92 ? 4.986 1.028 21.513 1.00 53.78 92 LYS A N 1
ATOM 728 C CA . LYS A 1 92 ? 5.199 -0.367 21.050 1.00 53.78 92 LYS A CA 1
ATOM 729 C C . LYS A 1 92 ? 3.926 -1.133 20.631 1.00 53.78 92 LYS A C 1
ATOM 731 O O . LYS A 1 92 ? 4.054 -2.203 20.049 1.00 53.78 92 LYS A O 1
ATOM 736 N N . THR A 1 93 ? 2.727 -0.632 20.932 1.00 59.53 93 THR A N 1
ATOM 737 C CA . THR A 1 93 ? 1.452 -1.367 20.816 1.00 59.53 93 THR A CA 1
ATOM 738 C C . THR A 1 93 ? 0.607 -1.005 19.594 1.00 59.53 93 THR A C 1
ATOM 740 O O . THR A 1 93 ? -0.401 -1.658 19.349 1.00 59.53 93 THR A O 1
ATOM 743 N N . SER A 1 94 ? 0.999 -0.002 18.802 1.00 67.50 94 SER A N 1
ATOM 744 C CA . SER A 1 94 ? 0.197 0.461 17.656 1.00 67.50 94 SER A CA 1
ATOM 745 C C . SER A 1 94 ? 0.107 -0.537 16.494 1.00 67.50 94 SER A C 1
ATOM 747 O O . SER A 1 94 ? -0.728 -0.355 15.620 1.00 67.50 94 SER A O 1
ATOM 749 N N . GLY A 1 95 ? 0.971 -1.556 16.432 1.00 81.44 95 GLY A N 1
ATOM 750 C CA . GLY A 1 95 ? 1.081 -2.448 15.268 1.00 81.44 95 GLY A CA 1
ATOM 751 C C . GLY A 1 95 ? 1.687 -1.781 14.022 1.00 81.44 95 GLY A C 1
ATOM 752 O O . GLY A 1 95 ? 1.966 -2.465 13.042 1.00 81.44 95 GLY A O 1
ATOM 753 N N . LEU A 1 96 ? 1.948 -0.469 14.067 1.00 89.56 96 LEU A N 1
ATOM 754 C CA . LEU A 1 96 ? 2.642 0.280 13.026 1.00 89.56 96 LEU A CA 1
ATOM 755 C C . LEU A 1 96 ? 4.157 0.104 13.145 1.00 89.56 96 LEU A C 1
ATOM 757 O O . LEU A 1 96 ? 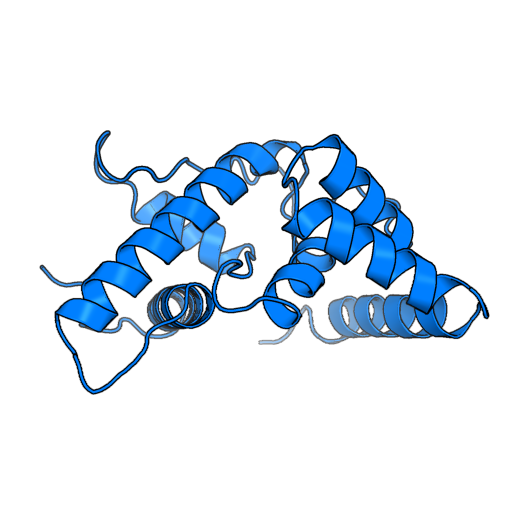4.724 0.053 14.238 1.00 89.56 96 LEU A O 1
ATOM 761 N N . MET A 1 97 ? 4.828 0.087 11.997 1.00 92.00 97 MET A N 1
ATOM 762 C CA . MET A 1 97 ? 6.283 0.049 11.897 1.00 92.00 97 MET A CA 1
ATOM 763 C C . MET A 1 97 ? 6.787 1.329 11.231 1.00 92.00 97 MET A C 1
ATOM 765 O O . MET A 1 97 ? 6.161 1.873 10.322 1.00 92.00 97 MET A O 1
ATOM 769 N N . ARG A 1 98 ? 7.938 1.821 11.698 1.00 92.00 98 ARG A N 1
ATOM 770 C CA . ARG A 1 98 ? 8.550 3.041 11.171 1.00 92.00 98 ARG A CA 1
ATOM 771 C C . ARG A 1 98 ? 9.048 2.809 9.743 1.00 92.00 98 ARG A C 1
ATOM 773 O O . ARG A 1 98 ? 9.843 1.903 9.500 1.00 92.00 98 ARG A O 1
ATOM 780 N N . PHE A 1 99 ? 8.646 3.679 8.825 1.00 93.75 99 PHE A N 1
ATOM 781 C CA . PHE A 1 99 ? 9.216 3.748 7.483 1.00 93.75 99 PHE A CA 1
ATOM 782 C C . PHE A 1 99 ? 10.641 4.303 7.571 1.00 93.75 99 PHE A C 1
ATOM 784 O O . PHE A 1 99 ? 10.869 5.334 8.212 1.00 93.75 99 PHE A O 1
ATOM 791 N N . ARG A 1 100 ? 11.605 3.653 6.913 1.00 92.31 100 ARG A N 1
ATOM 792 C CA . ARG A 1 100 ? 13.012 4.082 6.898 1.00 92.31 100 ARG A CA 1
ATOM 793 C C . ARG A 1 100 ? 13.165 5.383 6.121 1.00 92.31 100 ARG A C 1
ATOM 795 O O . ARG A 1 100 ? 13.842 6.295 6.577 1.00 92.31 100 ARG A O 1
ATOM 802 N N . MET A 1 101 ? 12.488 5.493 4.975 1.00 87.56 101 MET A N 1
ATOM 803 C CA . MET A 1 101 ? 12.459 6.708 4.148 1.00 87.56 101 MET A CA 1
ATOM 804 C C . MET A 1 101 ? 13.845 7.249 3.729 1.00 87.56 101 MET A C 1
ATOM 806 O O . MET A 1 101 ? 13.991 8.451 3.498 1.00 87.56 101 MET A O 1
ATOM 810 N N . ASN A 1 102 ? 14.851 6.379 3.580 1.00 84.25 102 ASN A N 1
ATOM 811 C CA . ASN A 1 102 ? 16.247 6.765 3.301 1.00 84.25 102 ASN A CA 1
ATOM 812 C C . ASN A 1 102 ? 16.456 7.479 1.950 1.00 84.25 102 ASN A C 1
ATOM 814 O O . ASN A 1 102 ? 17.499 8.083 1.723 1.00 84.25 102 ASN A O 1
ATOM 818 N N . TYR A 1 103 ? 15.484 7.395 1.040 1.00 81.38 103 TYR A N 1
ATOM 819 C CA . TYR A 1 103 ? 15.568 7.937 -0.317 1.00 81.38 103 TYR A CA 1
ATOM 820 C C . TYR A 1 103 ? 14.510 9.012 -0.552 1.00 81.38 103 TYR A C 1
ATOM 822 O O . TYR A 1 103 ? 13.713 9.329 0.328 1.00 81.38 103 TYR A O 1
ATOM 830 N N . THR A 1 104 ? 14.468 9.578 -1.758 1.00 81.75 104 THR A N 1
ATOM 831 C CA . THR A 1 104 ? 13.435 10.537 -2.186 1.00 81.75 104 THR A CA 1
ATOM 832 C C . THR A 1 104 ? 12.088 9.883 -2.513 1.00 81.75 104 THR A C 1
ATOM 834 O O . THR A 1 104 ? 11.120 10.602 -2.737 1.00 81.75 104 THR A O 1
ATOM 837 N N . SER A 1 105 ? 11.989 8.552 -2.484 1.00 85.75 105 SER A N 1
ATOM 838 C CA . SER A 1 105 ? 10.767 7.749 -2.657 1.00 85.75 105 SER A CA 1
ATOM 839 C C . SER A 1 105 ? 10.800 6.527 -1.727 1.00 85.75 105 SER A C 1
ATOM 841 O O . SER A 1 105 ? 11.868 6.179 -1.226 1.00 85.75 105 SER A O 1
ATOM 843 N N . LEU A 1 106 ? 9.642 5.916 -1.454 1.00 92.56 106 LEU A N 1
ATOM 844 C CA . LEU A 1 106 ? 9.569 4.685 -0.654 1.00 92.56 106 LEU A CA 1
ATOM 845 C C . LEU A 1 106 ? 10.131 3.513 -1.454 1.00 92.56 106 LEU A C 1
ATOM 847 O O . LEU A 1 106 ? 9.768 3.345 -2.620 1.00 92.56 106 LEU A O 1
ATOM 851 N N . GLN A 1 107 ? 11.008 2.728 -0.839 1.00 93.31 107 GLN A N 1
ATOM 852 C CA . GLN A 1 107 ? 11.743 1.648 -1.501 1.00 93.31 107 GLN A CA 1
ATOM 853 C C . GLN A 1 107 ? 11.378 0.287 -0.905 1.00 93.31 107 GLN A C 1
ATOM 855 O O . GLN A 1 107 ? 10.683 0.196 0.100 1.00 93.31 107 GLN A O 1
ATOM 860 N N . MET A 1 108 ? 11.875 -0.799 -1.496 1.00 94.19 108 MET A N 1
ATOM 861 C CA . MET A 1 108 ? 11.594 -2.158 -1.010 1.00 94.19 108 MET A CA 1
ATOM 862 C C . MET A 1 108 ? 12.058 -2.424 0.438 1.00 94.19 108 MET A C 1
ATOM 864 O O . MET A 1 108 ? 11.555 -3.322 1.106 1.00 94.19 108 MET A O 1
ATOM 868 N N . ASN A 1 109 ? 12.991 -1.629 0.969 1.00 93.62 109 ASN A N 1
ATOM 869 C CA . ASN A 1 109 ? 13.380 -1.689 2.384 1.00 93.62 109 ASN A CA 1
ATOM 870 C C . ASN A 1 109 ? 12.310 -1.128 3.347 1.00 93.62 109 ASN A C 1
ATOM 872 O O . ASN A 1 109 ? 12.420 -1.347 4.551 1.00 93.62 109 ASN A O 1
ATOM 876 N N . ASP A 1 110 ? 11.306 -0.422 2.825 1.00 95.25 110 ASP A N 1
ATOM 877 C CA . ASP A 1 110 ? 10.125 0.059 3.539 1.00 95.25 110 ASP A CA 1
ATOM 878 C C . ASP A 1 110 ? 8.948 -0.937 3.446 1.00 95.25 110 ASP A C 1
ATOM 880 O O . ASP A 1 110 ? 7.887 -0.693 4.016 1.00 95.25 110 ASP A O 1
ATOM 884 N N . PHE A 1 111 ? 9.105 -2.059 2.731 1.00 95.88 111 PHE A N 1
ATOM 885 C CA . PHE A 1 111 ? 8.005 -2.985 2.444 1.00 95.88 111 PHE A CA 1
ATOM 886 C C . PHE A 1 111 ? 7.397 -3.617 3.700 1.00 95.88 111 PHE A C 1
ATOM 888 O O . PHE A 1 111 ? 6.179 -3.691 3.819 1.00 95.88 111 PHE A O 1
ATOM 895 N N . ASP A 1 112 ? 8.222 -4.011 4.669 1.00 96.00 112 ASP A N 1
ATOM 896 C CA . ASP A 1 112 ? 7.716 -4.602 5.914 1.00 96.00 112 ASP A CA 1
ATOM 897 C C . ASP A 1 112 ? 6.885 -3.572 6.707 1.00 96.00 112 ASP A C 1
ATOM 899 O O . ASP A 1 112 ? 5.848 -3.909 7.275 1.00 96.00 112 ASP A O 1
ATOM 903 N N . ALA A 1 113 ? 7.266 -2.287 6.647 1.00 95.50 113 ALA A N 1
ATOM 904 C CA . ALA A 1 113 ? 6.475 -1.206 7.230 1.00 95.50 113 ALA A CA 1
ATOM 905 C C . ALA A 1 113 ? 5.149 -0.984 6.490 1.00 95.50 113 ALA A C 1
ATOM 907 O O . ALA A 1 113 ? 4.135 -0.688 7.120 1.00 95.50 113 ALA A O 1
ATOM 908 N N . TYR A 1 114 ? 5.131 -1.191 5.172 1.00 96.69 114 TYR A N 1
ATOM 909 C CA . TYR A 1 114 ? 3.897 -1.185 4.393 1.00 96.69 114 TYR A CA 1
ATOM 910 C C . TYR A 1 114 ? 2.952 -2.343 4.761 1.00 96.69 114 TYR A C 1
ATOM 912 O O . TYR A 1 114 ? 1.746 -2.127 4.842 1.00 96.69 114 TYR A O 1
ATOM 920 N N . LEU A 1 115 ? 3.460 -3.544 5.057 1.00 96.88 115 LEU A N 1
ATOM 921 C CA . LEU A 1 115 ? 2.609 -4.645 5.531 1.00 96.88 115 LEU A CA 1
ATOM 922 C C . LEU A 1 115 ? 1.970 -4.333 6.892 1.00 96.88 115 LEU A C 1
ATOM 924 O O . LEU A 1 115 ? 0.772 -4.548 7.072 1.00 96.88 115 LEU A O 1
ATOM 928 N N . CYS A 1 116 ? 2.737 -3.760 7.824 1.00 95.44 116 CYS A N 1
ATOM 929 C CA . CYS A 1 116 ? 2.196 -3.265 9.094 1.00 95.44 116 CYS A CA 1
ATOM 930 C C . CYS A 1 116 ? 1.155 -2.153 8.888 1.00 95.44 116 CYS A C 1
ATOM 932 O O . CYS A 1 116 ? 0.160 -2.091 9.606 1.00 95.44 116 CYS A O 1
ATOM 934 N N . TRP A 1 117 ? 1.361 -1.286 7.893 1.00 96.00 117 TRP A N 1
ATOM 935 C CA . TRP A 1 117 ? 0.401 -0.250 7.513 1.00 96.00 117 TRP A CA 1
ATOM 936 C C . TRP A 1 117 ? -0.917 -0.835 6.984 1.00 96.00 117 TRP A C 1
ATOM 938 O O . TRP A 1 117 ? -1.978 -0.401 7.425 1.00 96.00 117 TRP A O 1
ATOM 948 N N . ILE A 1 118 ? -0.865 -1.854 6.114 1.00 96.88 118 ILE A N 1
ATOM 949 C CA . ILE A 1 118 ? -2.057 -2.583 5.644 1.00 96.88 118 ILE A CA 1
ATOM 950 C C . ILE A 1 118 ? -2.855 -3.134 6.830 1.00 96.88 118 ILE A C 1
ATOM 952 O O . ILE A 1 118 ? -4.052 -2.873 6.945 1.00 96.88 118 ILE A O 1
ATOM 956 N N . ASP A 1 119 ? -2.193 -3.890 7.709 1.00 96.06 119 ASP A N 1
ATOM 957 C CA . ASP A 1 119 ? -2.838 -4.528 8.860 1.00 96.06 119 ASP A CA 1
ATOM 958 C C . ASP A 1 119 ? -3.481 -3.493 9.792 1.00 96.06 119 ASP A C 1
ATOM 960 O O . ASP A 1 119 ? -4.637 -3.635 10.194 1.00 96.06 119 ASP A O 1
ATOM 964 N N . TRP A 1 120 ? -2.769 -2.398 10.069 1.00 95.56 120 TRP A N 1
ATOM 965 C CA . TRP A 1 120 ? -3.298 -1.313 10.883 1.00 95.56 120 TRP A CA 1
ATOM 966 C C . TRP A 1 120 ? -4.531 -0.660 10.251 1.00 95.56 120 TRP A C 1
ATOM 968 O O . TRP A 1 120 ? -5.557 -0.538 10.919 1.00 95.56 120 TRP A O 1
ATOM 978 N N . CYS A 1 121 ? -4.475 -0.288 8.967 1.00 96.31 121 CYS A N 1
ATOM 979 C CA . CYS A 1 121 ? -5.611 0.328 8.277 1.00 96.31 121 CYS A CA 1
ATOM 980 C C . CYS A 1 121 ? -6.846 -0.572 8.281 1.00 96.31 121 CYS A C 1
ATOM 982 O O . CYS A 1 121 ? -7.950 -0.076 8.488 1.00 96.31 121 CYS A O 1
ATOM 984 N N . ARG A 1 122 ? -6.668 -1.883 8.088 1.00 96.69 122 ARG A N 1
ATOM 985 C CA . ARG A 1 122 ? -7.768 -2.856 8.128 1.00 96.69 122 ARG A CA 1
ATOM 986 C C . ARG A 1 122 ? -8.416 -2.917 9.507 1.00 96.69 122 ARG A C 1
ATOM 988 O O . ARG A 1 122 ? -9.626 -2.759 9.610 1.00 96.69 122 ARG A O 1
ATOM 995 N N . LYS A 1 123 ? -7.613 -3.028 10.567 1.00 95.12 123 LYS A N 1
ATOM 996 C CA . LYS A 1 123 ? -8.109 -3.028 11.954 1.00 95.12 123 LYS A CA 1
ATOM 997 C C . LYS A 1 123 ? -8.844 -1.737 12.312 1.00 95.12 123 LYS A C 1
ATOM 999 O O . LYS A 1 123 ? -9.879 -1.779 12.970 1.00 95.12 123 LYS A O 1
ATOM 1004 N N . GLN A 1 124 ? -8.335 -0.584 11.872 1.00 94.56 124 GLN A N 1
ATOM 1005 C CA . GLN A 1 124 ? -9.026 0.690 12.084 1.00 94.56 124 GLN A CA 1
ATOM 1006 C C . GLN A 1 124 ? -10.331 0.771 11.291 1.00 94.56 124 GLN A C 1
ATOM 1008 O O . GLN A 1 124 ? -11.327 1.251 11.819 1.00 94.56 124 GLN A O 1
ATOM 1013 N N . ALA A 1 125 ? -10.352 0.285 10.049 1.00 96.50 125 ALA A N 1
ATOM 1014 C CA . ALA A 1 125 ? -11.556 0.263 9.228 1.00 96.50 125 ALA A CA 1
ATOM 1015 C C . ALA A 1 125 ? -12.644 -0.634 9.844 1.00 96.50 125 ALA A C 1
ATOM 1017 O O . ALA A 1 125 ? -13.807 -0.235 9.913 1.00 96.50 125 ALA A O 1
ATOM 1018 N N . GLU A 1 126 ? -12.265 -1.802 10.364 1.00 96.06 126 GLU A N 1
ATOM 1019 C CA . GLU A 1 126 ? -13.161 -2.690 11.112 1.00 96.06 126 GLU A CA 1
ATOM 1020 C C . GLU A 1 126 ? -13.727 -1.985 12.351 1.00 96.06 126 GLU A C 1
ATOM 1022 O O . GLU A 1 126 ? -14.944 -1.904 12.515 1.00 96.06 126 GLU A O 1
ATOM 1027 N N . LEU A 1 127 ? -12.862 -1.397 13.185 1.00 95.06 127 LEU A N 1
ATOM 1028 C CA . LEU A 1 127 ? -13.278 -0.672 14.386 1.00 95.06 127 LEU A CA 1
ATOM 1029 C C . LEU A 1 127 ? -14.219 0.497 14.061 1.00 95.06 127 LEU A C 1
ATOM 1031 O O . LEU A 1 127 ? -15.256 0.656 14.701 1.00 95.06 127 LEU A O 1
ATOM 1035 N N . LEU A 1 128 ? -13.885 1.312 13.061 1.00 95.19 128 LEU A N 1
ATOM 1036 C CA . LEU A 1 128 ? -14.702 2.457 12.664 1.00 95.19 128 LEU A CA 1
ATOM 1037 C C . LEU A 1 128 ? -16.057 2.024 12.101 1.00 95.19 128 LEU A C 1
ATOM 1039 O O . LEU A 1 128 ? -17.058 2.663 12.410 1.00 95.19 128 LEU A O 1
ATOM 1043 N N . SER A 1 129 ? -16.107 0.926 11.344 1.00 95.81 129 SER A N 1
ATOM 1044 C CA . SER A 1 129 ? -17.367 0.359 10.844 1.00 95.81 129 SER A CA 1
ATOM 1045 C C . SER A 1 129 ? -18.251 -0.161 11.980 1.00 95.81 129 SER A C 1
ATOM 1047 O O . SER A 1 129 ? -19.466 0.013 11.942 1.00 95.81 129 SER A O 1
ATOM 1049 N N . LEU A 1 130 ? -17.655 -0.746 13.026 1.00 95.88 130 LEU A N 1
ATOM 1050 C CA . LEU A 1 130 ? -18.382 -1.165 14.230 1.00 95.88 130 LEU A CA 1
ATOM 1051 C C . LEU A 1 130 ? -18.939 0.034 15.009 1.00 95.88 130 LEU A C 1
ATOM 1053 O O . LEU A 1 130 ? -20.079 0.001 15.469 1.00 95.88 130 LEU A O 1
ATOM 1057 N N . LEU A 1 131 ? -18.147 1.099 15.151 1.00 95.19 131 LEU A N 1
ATOM 1058 C CA . LEU A 1 131 ? -18.540 2.312 15.876 1.00 95.19 131 LEU A CA 1
ATOM 1059 C C . LEU A 1 131 ? -19.521 3.189 15.090 1.00 95.19 131 LEU A C 1
ATOM 1061 O O . LEU A 1 131 ? -20.293 3.942 15.683 1.00 95.19 131 LEU A O 1
ATOM 1065 N N . GLN A 1 132 ? -19.505 3.097 13.761 1.00 94.31 132 GLN A N 1
ATOM 1066 C CA . GLN A 1 132 ? -20.387 3.833 12.861 1.00 94.31 132 GLN A CA 1
ATOM 1067 C C . GLN A 1 132 ? -21.122 2.850 11.940 1.00 94.31 132 GLN A C 1
ATOM 1069 O O . GLN A 1 132 ? -20.835 2.814 10.747 1.00 94.31 132 GLN A O 1
ATOM 1074 N N . PRO A 1 133 ? -22.130 2.102 12.436 1.00 88.56 133 PRO A N 1
ATOM 1075 C CA . PRO A 1 133 ? -22.755 0.998 11.692 1.00 88.56 133 PRO A CA 1
ATOM 1076 C C . PRO A 1 133 ? -23.408 1.386 10.356 1.00 88.56 133 PRO A C 1
ATOM 1078 O O . PRO A 1 133 ? -23.768 0.526 9.560 1.00 88.56 133 PRO A O 1
ATOM 1081 N N . LYS A 1 134 ? -23.602 2.687 10.111 1.00 93.56 134 LYS A N 1
ATOM 1082 C CA . LYS A 1 134 ? -24.148 3.233 8.860 1.00 93.56 134 LYS A CA 1
ATOM 1083 C C . LYS A 1 134 ? -23.081 3.478 7.788 1.00 93.56 134 LYS A C 1
ATOM 1085 O O . LYS A 1 134 ? -23.433 3.819 6.663 1.00 93.56 134 LYS A O 1
ATOM 1090 N N . VAL A 1 135 ? -21.800 3.357 8.132 1.00 92.12 135 VAL A N 1
ATOM 1091 C CA . VAL A 1 135 ? -20.662 3.637 7.255 1.00 92.12 135 VAL A CA 1
ATOM 1092 C C . VAL A 1 135 ? -19.747 2.420 7.245 1.00 92.12 135 VAL A C 1
ATOM 1094 O O . VAL A 1 135 ? -19.153 2.068 8.258 1.00 92.12 135 VAL A O 1
ATOM 1097 N N . SER A 1 136 ? -19.605 1.791 6.080 1.00 94.06 136 SER A N 1
ATOM 1098 C CA . SER A 1 136 ? -18.634 0.715 5.878 1.00 94.06 136 SER A CA 1
ATOM 1099 C C . SER A 1 136 ? -17.282 1.321 5.517 1.00 94.06 136 SER A C 1
ATOM 1101 O O . SER A 1 136 ? -17.045 1.673 4.362 1.00 94.06 136 SER A O 1
ATOM 1103 N N . TRP A 1 137 ? -16.400 1.455 6.502 1.00 96.44 137 TRP A N 1
ATOM 1104 C CA . TRP A 1 137 ? -15.047 1.956 6.293 1.00 96.44 137 TRP A CA 1
ATOM 1105 C C . TRP A 1 137 ? -14.180 0.904 5.600 1.00 96.44 137 TRP A C 1
ATOM 1107 O O . TRP A 1 137 ? -14.217 -0.278 5.938 1.00 96.44 137 TRP A O 1
ATOM 1117 N N . ARG A 1 138 ? -13.355 1.345 4.650 1.00 97.69 138 ARG A N 1
ATOM 1118 C CA . ARG A 1 138 ? -12.324 0.527 3.995 1.00 97.69 138 ARG A CA 1
ATOM 1119 C C . ARG A 1 138 ? -10.936 0.935 4.472 1.00 97.69 138 ARG A C 1
ATOM 1121 O O . ARG A 1 138 ? -10.737 2.071 4.908 1.00 97.69 138 ARG A O 1
ATOM 1128 N N . ALA A 1 139 ? -9.941 0.064 4.293 1.00 97.12 139 ALA A N 1
ATOM 1129 C CA . ALA A 1 139 ? -8.546 0.412 4.572 1.00 97.12 139 ALA A CA 1
ATOM 1130 C C . ALA A 1 139 ? -8.104 1.685 3.819 1.00 97.12 139 ALA A C 1
ATOM 1132 O O . ALA A 1 139 ? -7.404 2.531 4.378 1.00 97.12 139 ALA A O 1
ATOM 1133 N N . ARG A 1 140 ? -8.572 1.864 2.575 1.00 96.31 140 ARG A N 1
ATOM 1134 C CA . ARG A 1 140 ? -8.341 3.079 1.785 1.00 96.31 140 ARG A CA 1
ATOM 1135 C C . ARG A 1 140 ? -8.946 4.343 2.408 1.00 96.31 140 ARG A C 1
ATOM 1137 O O . ARG A 1 140 ? -8.317 5.392 2.339 1.00 96.31 140 ARG A O 1
ATOM 1144 N N . ASP A 1 141 ? -10.124 4.262 3.024 1.00 96.25 141 ASP A N 1
ATOM 1145 C CA . ASP A 1 141 ? -10.777 5.427 3.640 1.00 96.25 141 ASP A CA 1
ATOM 1146 C C . ASP A 1 141 ? -10.016 5.887 4.894 1.00 96.25 141 ASP A C 1
ATOM 1148 O O . ASP A 1 141 ? -9.833 7.085 5.114 1.00 96.25 141 ASP A O 1
ATOM 1152 N N . VAL A 1 142 ? -9.488 4.933 5.672 1.00 95.19 142 VAL A N 1
ATOM 1153 C CA . VAL A 1 142 ? -8.598 5.215 6.810 1.00 95.19 142 VAL A CA 1
ATOM 1154 C C . VAL A 1 142 ? -7.331 5.929 6.346 1.00 95.19 142 VAL A C 1
ATOM 1156 O O . VAL A 1 142 ? -6.948 6.947 6.921 1.00 95.19 142 VAL A O 1
ATOM 1159 N N . GLU A 1 143 ? -6.688 5.433 5.287 1.00 95.50 143 GLU A N 1
ATOM 1160 C CA . GLU A 1 143 ? -5.516 6.104 4.729 1.00 95.50 143 GLU A CA 1
ATOM 1161 C C . GLU A 1 143 ? -5.835 7.527 4.264 1.00 95.50 143 GLU A C 1
ATOM 1163 O O . GLU A 1 143 ? -5.053 8.436 4.549 1.00 95.50 143 GLU A O 1
ATOM 1168 N N . MET A 1 144 ? -6.983 7.748 3.620 1.00 93.88 144 MET A N 1
ATOM 1169 C CA . MET A 1 144 ? -7.378 9.076 3.155 1.00 93.88 144 MET A CA 1
ATOM 1170 C C . MET A 1 144 ? -7.617 10.030 4.329 1.00 93.88 144 MET A C 1
ATOM 1172 O O . MET A 1 144 ? -7.255 11.204 4.240 1.00 93.88 144 MET A O 1
ATOM 1176 N N . ALA A 1 145 ? -8.151 9.539 5.452 1.00 92.06 145 ALA A N 1
ATOM 1177 C CA . ALA A 1 145 ? -8.274 10.315 6.684 1.00 92.06 145 ALA A CA 1
ATOM 1178 C C . ALA A 1 145 ? -6.897 10.684 7.270 1.00 92.06 145 ALA A C 1
ATOM 1180 O O . ALA A 1 145 ? -6.668 11.841 7.627 1.00 92.06 145 ALA A O 1
ATOM 1181 N N . CYS A 1 146 ? -5.946 9.744 7.303 1.00 90.56 146 CYS A N 1
ATOM 1182 C CA . CYS A 1 146 ? -4.564 10.018 7.713 1.00 90.56 146 CYS A CA 1
ATOM 1183 C C . CYS A 1 146 ? -3.878 11.021 6.772 1.00 90.56 146 CYS A C 1
ATOM 1185 O O . CYS A 1 146 ? -3.185 11.932 7.222 1.00 90.56 146 CYS A O 1
ATOM 1187 N N . PHE A 1 147 ? -4.086 10.892 5.460 1.00 88.94 147 PHE A N 1
ATOM 1188 C CA . PHE A 1 147 ? -3.577 11.835 4.468 1.00 88.94 147 PHE A CA 1
ATOM 1189 C C . PHE A 1 147 ? -4.175 13.233 4.667 1.00 88.94 147 PHE A C 1
ATOM 1191 O O . PHE A 1 147 ? -3.449 14.232 4.622 1.00 88.94 147 PHE A O 1
ATOM 1198 N N . ALA A 1 148 ? -5.476 13.325 4.942 1.00 86.75 148 ALA A N 1
ATOM 1199 C CA . ALA A 1 148 ? -6.137 14.586 5.246 1.00 86.75 148 ALA A CA 1
ATOM 1200 C C . ALA A 1 148 ? -5.564 15.237 6.518 1.00 86.75 148 ALA A C 1
ATOM 1202 O O . ALA A 1 148 ? -5.257 16.425 6.464 1.00 86.75 148 ALA A O 1
ATOM 1203 N N . ASP A 1 149 ? -5.287 14.467 7.582 1.00 82.31 149 ASP A N 1
ATOM 1204 C CA . ASP A 1 149 ? -4.605 14.945 8.807 1.00 82.31 149 ASP A CA 1
ATOM 1205 C C . ASP A 1 149 ? -3.195 15.505 8.524 1.00 82.31 149 ASP A C 1
ATOM 1207 O O . ASP A 1 149 ? -2.704 16.389 9.221 1.00 82.31 149 ASP A O 1
ATOM 1211 N N . THR A 1 150 ? -2.510 15.039 7.468 1.00 71.75 150 THR A N 1
ATOM 1212 C CA . THR A 1 150 ? -1.226 15.650 7.057 1.00 71.75 150 THR A CA 1
ATOM 1213 C C . THR A 1 150 ? -1.367 16.995 6.359 1.00 71.75 150 THR A C 1
ATOM 1215 O O . THR A 1 150 ? -0.375 17.717 6.238 1.00 71.75 150 THR A O 1
ATOM 1218 N N . THR A 1 151 ? -2.557 17.302 5.846 1.00 64.38 151 THR A N 1
ATOM 1219 C CA . THR A 1 151 ? -2.814 18.475 5.001 1.00 64.38 151 THR A CA 1
ATOM 1220 C C . THR A 1 151 ? -3.565 19.559 5.768 1.00 64.38 151 THR A C 1
ATOM 1222 O O . THR A 1 151 ? -3.315 20.744 5.567 1.00 64.38 151 THR A O 1
ATOM 1225 N N . TYR A 1 152 ? -4.439 19.144 6.675 1.00 54.16 152 TYR A N 1
ATOM 1226 C CA . TYR A 1 152 ? -5.241 19.977 7.550 1.00 54.16 152 TYR A CA 1
ATOM 1227 C C . TYR A 1 152 ? -5.104 19.366 8.943 1.00 54.16 152 TYR A C 1
ATOM 1229 O O . TYR A 1 152 ? -5.253 18.157 9.065 1.00 54.16 152 TYR A O 1
ATOM 1237 N N . GLU A 1 153 ? -4.790 20.147 9.979 1.00 52.84 153 GLU A N 1
ATOM 1238 C CA . GLU A 1 153 ? -4.776 19.650 11.364 1.00 52.84 153 GLU A CA 1
ATOM 1239 C C . GLU A 1 153 ? -6.204 19.250 11.770 1.00 52.84 153 GLU A C 1
ATOM 1241 O O . GLU A 1 153 ? -6.948 20.035 12.359 1.00 52.84 153 GLU A O 1
ATOM 1246 N N . LEU A 1 154 ? -6.638 18.052 11.379 1.00 43.25 154 LEU A N 1
ATOM 1247 C CA . LEU A 1 154 ? -8.006 17.613 11.586 1.00 43.25 154 LEU A CA 1
ATOM 1248 C C . LEU A 1 154 ? -8.149 17.096 13.022 1.00 43.25 154 LEU A C 1
ATOM 1250 O O . LEU A 1 154 ? -7.361 16.266 13.475 1.00 43.25 154 LEU A O 1
ATOM 1254 N N . PRO A 1 155 ? -9.188 17.524 13.759 1.00 48.62 155 PRO A N 1
ATOM 1255 C CA . PRO A 1 155 ? -9.354 17.179 15.171 1.00 48.62 155 PRO A CA 1
ATOM 1256 C C . PRO A 1 155 ? -9.740 15.708 15.422 1.00 48.62 155 PRO A C 1
ATOM 1258 O O . PRO A 1 155 ? -9.917 15.320 16.571 1.00 48.62 155 PRO A O 1
ATOM 1261 N N . ILE A 1 156 ? -9.846 14.875 14.381 1.00 53.47 156 ILE A N 1
ATOM 1262 C CA . ILE A 1 156 ? -10.463 13.536 14.425 1.00 53.47 156 ILE A CA 1
ATOM 1263 C C . ILE A 1 156 ? -9.625 12.526 15.241 1.00 53.47 156 ILE A C 1
ATOM 1265 O O . ILE A 1 156 ? -10.150 11.517 15.697 1.00 53.47 156 ILE A O 1
ATOM 1269 N N . PHE A 1 157 ? -8.342 12.813 15.494 1.00 48.34 157 PHE A N 1
ATOM 1270 C CA . PHE A 1 157 ? -7.435 11.941 16.258 1.00 48.34 157 PHE A CA 1
ATOM 1271 C C . PHE A 1 157 ? -6.945 12.538 17.589 1.00 48.34 157 PHE A C 1
ATOM 1273 O O . PHE A 1 157 ? -5.928 12.086 18.120 1.00 48.34 157 PHE A O 1
ATOM 1280 N N . LYS A 1 158 ? -7.623 13.556 18.138 1.00 40.25 158 LYS A N 1
ATOM 1281 C CA . LYS A 1 158 ? -7.376 13.998 19.521 1.00 40.25 158 LYS A CA 1
ATOM 1282 C C . LYS A 1 158 ? -8.187 13.113 20.473 1.00 40.25 158 LYS A C 1
ATOM 1284 O O . LYS A 1 158 ? -9.324 13.440 20.794 1.00 40.25 158 LYS A O 1
ATOM 1289 N N . GLY A 1 159 ? -7.610 11.963 20.822 1.00 39.88 159 GLY A N 1
ATOM 1290 C CA . GLY A 1 159 ? -8.005 11.188 22.001 1.00 39.88 159 GLY A CA 1
ATOM 1291 C C . GLY A 1 159 ? -7.469 11.821 23.275 1.00 39.88 159 GLY A C 1
ATOM 1292 O O . GLY A 1 159 ? -6.395 12.464 23.190 1.00 39.88 159 GLY A O 1
#